Protein AF-A0A526XMN8-F1 (afdb_monomer_lite)

Structure (mmCIF, N/CA/C/O backbone):
data_AF-A0A526XMN8-F1
#
_entry.id   AF-A0A526XMN8-F1
#
loop_
_atom_site.group_PDB
_atom_site.id
_atom_site.type_symbol
_atom_site.label_atom_id
_atom_site.label_alt_id
_atom_site.label_comp_id
_atom_site.label_asym_id
_atom_site.label_entity_id
_atom_site.label_seq_id
_atom_site.pdbx_PDB_ins_code
_atom_site.Cartn_x
_atom_site.Cartn_y
_atom_site.Cartn_z
_atom_site.occupancy
_atom_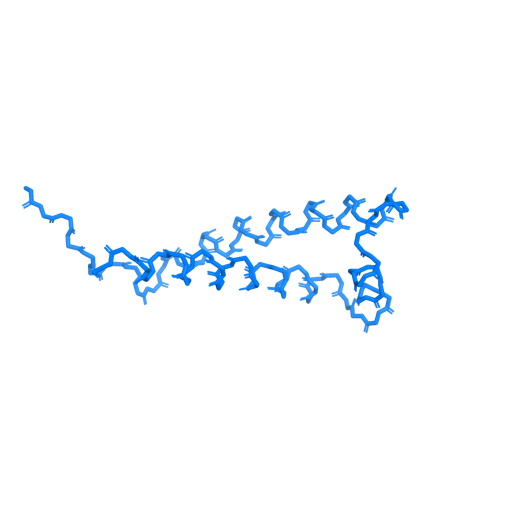site.B_iso_or_equiv
_atom_site.auth_seq_id
_atom_site.auth_comp_id
_atom_site.auth_asym_id
_atom_site.auth_atom_id
_atom_site.pdbx_PDB_model_num
ATOM 1 N N . GLY A 1 1 ? -22.861 22.413 21.030 1.00 54.75 1 GLY A N 1
ATOM 2 C CA . GLY A 1 1 ? -22.423 21.017 21.184 1.00 54.75 1 GLY A CA 1
ATOM 3 C C . GLY A 1 1 ? -23.304 20.123 20.346 1.00 54.75 1 GLY A C 1
ATOM 4 O O . GLY A 1 1 ? -24.502 20.118 20.581 1.00 54.75 1 GLY A O 1
ATOM 5 N N . LYS A 1 2 ? -22.702 19.466 19.352 1.00 40.06 2 LYS A N 1
ATOM 6 C CA . LYS A 1 2 ? -23.137 18.283 18.587 1.00 40.06 2 LYS A CA 1
ATOM 7 C C . LYS A 1 2 ? -22.506 18.425 17.210 1.00 40.06 2 LYS A C 1
ATOM 9 O O . LYS A 1 2 ? -23.088 19.014 16.305 1.00 40.06 2 LYS A O 1
ATOM 14 N N . GLU A 1 3 ? -21.279 17.937 17.094 1.00 45.25 3 GLU A N 1
ATOM 15 C CA . GLU A 1 3 ? -20.662 17.707 15.796 1.00 45.25 3 GLU A CA 1
ATOM 16 C C . GLU A 1 3 ? -21.422 16.539 15.167 1.00 45.25 3 GLU A C 1
ATOM 18 O O . GLU A 1 3 ? -21.226 15.367 15.485 1.00 45.25 3 GLU A O 1
ATOM 23 N N . LEU A 1 4 ? -22.448 16.894 14.400 1.00 47.75 4 LEU A N 1
ATOM 24 C CA . LEU A 1 4 ? -23.246 15.942 13.660 1.00 47.75 4 LEU A CA 1
ATOM 25 C C . LEU A 1 4 ? -22.338 15.359 12.581 1.00 47.75 4 LEU A C 1
ATOM 27 O O . LEU A 1 4 ? -21.901 16.068 11.675 1.00 47.75 4 LEU A O 1
ATOM 31 N N . LEU A 1 5 ? -22.097 14.054 12.693 1.00 54.59 5 LEU A N 1
ATOM 32 C CA . LEU A 1 5 ? -21.491 13.141 11.721 1.00 54.59 5 LEU A CA 1
ATOM 33 C C . LEU A 1 5 ? -22.304 13.077 10.404 1.00 54.59 5 LEU A C 1
ATOM 35 O O . LEU A 1 5 ? -22.593 12.006 9.887 1.00 54.59 5 LEU A O 1
ATOM 39 N N . GLY A 1 6 ? -22.721 14.221 9.859 1.00 39.19 6 GLY A N 1
ATOM 40 C CA . GLY A 1 6 ? -23.455 14.341 8.598 1.00 39.19 6 GLY A CA 1
ATOM 41 C C . GLY A 1 6 ? -22.551 14.525 7.375 1.00 39.19 6 GLY A C 1
ATOM 42 O O . GLY A 1 6 ? -23.033 14.476 6.249 1.00 39.19 6 GLY A O 1
ATOM 43 N N . GLY A 1 7 ? -21.241 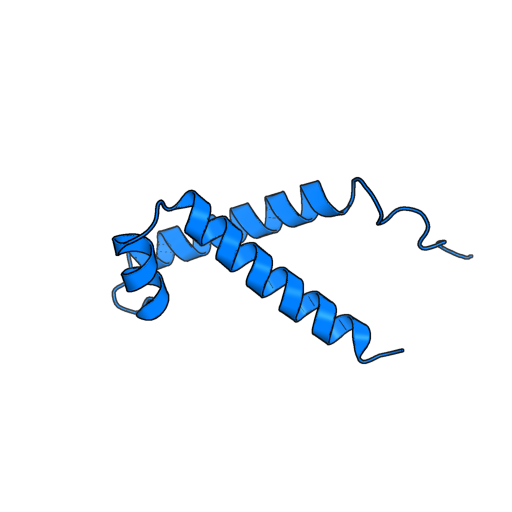14.733 7.567 1.00 39.19 7 GLY A N 1
ATOM 44 C CA . GLY A 1 7 ? -20.331 15.208 6.514 1.00 39.19 7 GLY A CA 1
ATOM 45 C C . GLY A 1 7 ? -19.198 14.269 6.092 1.00 39.19 7 GLY A C 1
ATOM 46 O O . GLY A 1 7 ? -18.401 14.645 5.238 1.00 39.19 7 GLY A O 1
ATOM 47 N N . ILE A 1 8 ? -19.091 13.050 6.631 1.00 50.59 8 ILE A N 1
ATOM 48 C CA . ILE A 1 8 ? -18.029 12.103 6.213 1.00 50.59 8 ILE A CA 1
ATOM 49 C C . ILE A 1 8 ? -18.309 11.541 4.797 1.00 50.59 8 ILE A C 1
ATOM 51 O O . ILE A 1 8 ? -17.420 11.031 4.118 1.00 50.59 8 ILE A O 1
ATOM 55 N N . SER A 1 9 ? -19.533 11.708 4.288 1.00 54.19 9 SER A N 1
ATOM 56 C CA . SER A 1 9 ? -20.094 10.878 3.215 1.00 54.19 9 SER A CA 1
ATOM 57 C C . SER A 1 9 ? -19.756 11.269 1.762 1.00 54.19 9 SER A C 1
ATOM 59 O O . SER A 1 9 ? -20.321 10.692 0.836 1.00 54.19 9 SER A O 1
ATOM 61 N N . LYS A 1 10 ? -18.840 12.216 1.485 1.00 45.72 10 LYS A N 1
ATOM 62 C CA . LYS A 1 10 ? -18.440 12.466 0.073 1.00 45.72 10 LYS A CA 1
ATOM 63 C C . LYS A 1 10 ? -17.073 13.111 -0.177 1.00 45.72 10 LYS A C 1
ATOM 65 O O . LYS A 1 10 ? -16.515 12.891 -1.247 1.00 45.72 10 LYS A O 1
ATOM 70 N N . MET A 1 11 ? -16.510 13.856 0.783 1.00 43.97 11 MET A N 1
ATOM 71 C CA . MET A 1 11 ? -15.229 14.576 0.609 1.00 43.97 11 MET A CA 1
ATOM 72 C C . MET A 1 11 ? -14.150 14.254 1.657 1.00 43.97 11 MET A C 1
ATOM 74 O O . MET A 1 11 ? -12.967 14.368 1.348 1.00 43.97 11 MET A O 1
ATOM 78 N N . GLY A 1 12 ? -14.512 13.740 2.840 1.00 48.69 12 GLY A N 1
ATOM 79 C CA . GLY A 1 12 ? -13.538 13.325 3.867 1.00 48.69 12 GLY A CA 1
ATOM 80 C C . GLY A 1 12 ? -12.685 12.111 3.475 1.00 48.69 12 GLY A C 1
ATOM 81 O O . GLY A 1 12 ? -11.631 11.875 4.056 1.00 48.69 12 GLY A O 1
ATOM 82 N N . ASN A 1 13 ? -13.100 11.360 2.452 1.00 59.97 13 ASN A N 1
ATOM 83 C CA . ASN A 1 13 ? -12.376 10.185 1.984 1.00 59.97 13 ASN A CA 1
ATOM 84 C C . ASN A 1 13 ? -11.261 10.521 0.982 1.00 59.97 13 ASN A C 1
ATOM 86 O O . ASN A 1 13 ? -10.311 9.757 0.896 1.00 59.97 13 ASN A O 1
ATOM 90 N N . THR A 1 14 ? -11.338 11.620 0.220 1.00 59.19 14 THR A N 1
ATOM 91 C CA . THR A 1 14 ? -10.315 11.932 -0.800 1.00 59.19 14 THR A CA 1
ATOM 92 C C . THR A 1 14 ? -9.022 12.399 -0.157 1.00 59.19 14 THR A C 1
ATOM 94 O O . THR A 1 14 ? -7.976 11.859 -0.487 1.00 59.19 14 THR A O 1
ATOM 97 N N . GLU A 1 15 ? -9.087 13.322 0.804 1.00 65.06 15 GLU A N 1
ATOM 98 C CA . GLU A 1 15 ? -7.901 13.782 1.537 1.00 65.06 15 GLU A CA 1
ATOM 99 C C . GLU A 1 15 ? -7.287 12.652 2.361 1.00 65.06 15 GLU A C 1
ATOM 101 O O . GLU A 1 15 ? -6.091 12.384 2.257 1.00 65.06 15 GLU A O 1
ATOM 106 N N . LEU A 1 16 ? -8.110 11.892 3.092 1.00 69.44 16 LEU A N 1
ATOM 107 C CA . LEU A 1 16 ? -7.634 10.736 3.849 1.00 69.44 16 LEU A CA 1
ATOM 108 C C . LEU A 1 16 ? -7.017 9.677 2.923 1.00 69.44 16 LEU A C 1
ATOM 110 O O . LEU A 1 16 ? -5.961 9.128 3.220 1.00 69.44 16 LEU A O 1
ATOM 114 N N . ARG A 1 17 ? -7.627 9.415 1.761 1.00 68.06 17 ARG A N 1
ATOM 115 C CA . ARG A 1 17 ? -7.090 8.496 0.751 1.00 68.06 17 ARG A CA 1
ATOM 116 C C . ARG A 1 17 ? -5.814 9.034 0.122 1.00 68.06 17 ARG A C 1
ATOM 118 O O . ARG A 1 17 ? -4.902 8.246 -0.084 1.00 68.06 17 ARG A O 1
ATOM 125 N N . SER A 1 18 ? -5.714 10.329 -0.153 1.00 71.31 18 SER A N 1
ATOM 126 C CA . SER A 1 18 ? -4.499 10.964 -0.669 1.00 71.31 18 SER A CA 1
ATOM 127 C C . SER A 1 18 ? -3.361 10.861 0.341 1.00 71.31 18 SER A C 1
ATOM 129 O O . SER A 1 18 ? -2.266 10.437 -0.023 1.00 71.31 18 SER A O 1
ATOM 131 N N . LEU A 1 19 ? -3.625 11.129 1.622 1.00 78.75 19 LEU A N 1
ATOM 132 C CA . LEU A 1 19 ? -2.655 10.968 2.708 1.00 78.75 19 LEU A CA 1
ATOM 133 C C . LEU A 1 19 ? -2.236 9.505 2.886 1.00 78.75 19 LEU A C 1
ATOM 135 O O . LEU A 1 19 ? -1.044 9.207 2.966 1.00 78.75 19 LEU A O 1
ATOM 139 N N . LEU A 1 20 ? -3.192 8.574 2.873 1.00 77.25 20 LEU A N 1
ATOM 140 C CA . LEU A 1 20 ? -2.919 7.140 2.964 1.00 77.25 20 LEU A CA 1
ATOM 141 C C . LEU A 1 20 ? -2.148 6.621 1.745 1.00 77.25 20 LEU A C 1
ATOM 143 O O . LEU A 1 20 ? -1.255 5.794 1.900 1.00 77.25 20 LEU A O 1
ATOM 147 N N . VAL A 1 21 ? -2.446 7.108 0.539 1.00 78.81 21 VAL A N 1
ATOM 148 C CA . VAL A 1 21 ? -1.724 6.751 -0.691 1.00 78.81 21 VAL A CA 1
ATOM 149 C C . VAL A 1 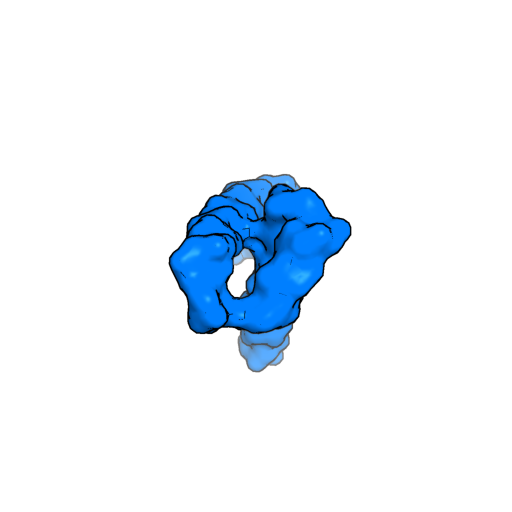21 ? -0.317 7.344 -0.685 1.00 78.81 21 VAL A C 1
ATOM 151 O O . VAL A 1 21 ? 0.619 6.665 -1.107 1.00 78.81 21 VAL A O 1
ATOM 154 N N . ASN A 1 22 ? -0.135 8.562 -0.174 1.00 82.75 22 ASN A N 1
ATOM 155 C CA . ASN A 1 22 ? 1.181 9.175 -0.017 1.00 82.75 22 ASN A CA 1
ATOM 156 C C . ASN A 1 22 ? 2.030 8.414 1.018 1.00 82.75 22 ASN A C 1
ATOM 158 O O . ASN A 1 22 ? 3.172 8.049 0.740 1.00 82.75 22 ASN A O 1
ATOM 162 N N . GLY A 1 23 ? 1.445 8.064 2.168 1.00 79.94 23 GLY A N 1
ATOM 163 C CA . GLY A 1 23 ? 2.087 7.219 3.179 1.00 79.94 23 GLY A CA 1
ATOM 164 C C . GLY A 1 23 ? 2.431 5.827 2.643 1.00 79.94 23 GLY A C 1
ATOM 165 O O . GLY A 1 23 ? 3.562 5.363 2.786 1.00 79.94 23 GLY A O 1
ATOM 166 N N . ALA A 1 24 ? 1.498 5.190 1.932 1.00 80.75 24 ALA A N 1
ATOM 167 C CA . ALA A 1 24 ? 1.729 3.913 1.264 1.00 80.75 24 ALA A CA 1
ATOM 168 C C . ALA A 1 24 ? 2.846 4.011 0.215 1.00 80.75 24 ALA A C 1
ATOM 170 O O . ALA A 1 24 ? 3.689 3.125 0.132 1.00 80.75 24 ALA A O 1
ATOM 171 N N . THR A 1 25 ? 2.901 5.100 -0.550 1.00 80.56 25 THR A N 1
ATOM 172 C CA . THR A 1 25 ? 3.957 5.357 -1.537 1.00 80.56 25 THR A CA 1
ATOM 173 C C . THR A 1 25 ? 5.331 5.452 -0.874 1.00 80.56 25 THR A C 1
ATOM 175 O O . THR A 1 25 ? 6.275 4.820 -1.346 1.00 80.56 25 THR A O 1
ATOM 178 N N . SER A 1 26 ? 5.449 6.152 0.255 1.00 81.75 26 SER A N 1
ATOM 179 C CA . SER A 1 26 ? 6.695 6.210 1.032 1.00 81.75 26 SER A CA 1
ATOM 180 C C . SER A 1 26 ? 7.117 4.834 1.557 1.00 81.75 26 SER A C 1
ATOM 182 O O . SER A 1 26 ? 8.282 4.458 1.421 1.00 81.75 26 SER A O 1
ATOM 184 N N . VAL A 1 27 ? 6.168 4.041 2.070 1.00 79.62 27 VAL A N 1
ATOM 185 C CA . VAL A 1 27 ? 6.418 2.664 2.536 1.00 79.62 27 VAL A CA 1
ATOM 186 C C . VAL A 1 27 ? 6.864 1.762 1.386 1.00 79.62 27 VAL A C 1
ATOM 188 O O . VAL A 1 27 ? 7.854 1.050 1.521 1.00 79.62 27 VAL A O 1
ATOM 191 N N . LEU A 1 28 ? 6.198 1.818 0.230 1.00 78.69 28 LEU A N 1
ATOM 192 C CA . LEU A 1 28 ? 6.591 1.047 -0.951 1.00 78.69 28 LEU A CA 1
ATOM 193 C C . LEU A 1 28 ? 7.961 1.481 -1.491 1.00 78.69 28 LEU A C 1
ATOM 195 O O . LEU A 1 28 ? 8.734 0.643 -1.950 1.00 78.69 28 LEU A O 1
ATOM 199 N N . ARG A 1 29 ? 8.282 2.780 -1.453 1.00 81.50 29 ARG A N 1
ATOM 200 C CA . ARG A 1 29 ? 9.590 3.293 -1.883 1.00 81.50 29 ARG A CA 1
ATOM 201 C C . ARG A 1 29 ? 10.701 2.818 -0.952 1.00 81.50 29 ARG A C 1
ATOM 203 O O . ARG A 1 29 ? 11.771 2.455 -1.433 1.00 81.50 29 ARG A O 1
ATOM 210 N N . HIS A 1 30 ? 10.452 2.795 0.355 1.00 80.12 30 HIS A N 1
ATOM 211 C CA . HIS A 1 30 ? 11.378 2.217 1.324 1.00 80.12 30 HIS A CA 1
ATOM 212 C C . HIS A 1 30 ? 11.526 0.706 1.110 1.00 80.12 30 HIS A C 1
ATOM 214 O O . HIS A 1 30 ? 12.647 0.207 1.065 1.00 80.12 30 HIS A O 1
ATOM 220 N N . ALA A 1 31 ? 10.410 0.010 0.877 1.00 77.06 31 ALA A N 1
ATOM 221 C CA . ALA A 1 31 ? 10.371 -1.427 0.638 1.00 77.06 31 ALA A CA 1
ATOM 222 C C . ALA A 1 31 ? 11.119 -1.855 -0.634 1.00 77.06 31 ALA A C 1
ATOM 224 O O . ALA A 1 31 ? 11.762 -2.893 -0.663 1.00 77.06 31 ALA A O 1
ATOM 225 N N . ARG A 1 32 ? 11.085 -1.037 -1.688 1.00 71.94 32 ARG A N 1
ATOM 226 C CA . ARG A 1 32 ? 11.849 -1.299 -2.914 1.00 71.94 32 ARG A CA 1
ATOM 227 C C . ARG A 1 32 ? 13.367 -1.202 -2.708 1.00 71.94 32 ARG A C 1
ATOM 229 O O . ARG A 1 32 ? 14.104 -1.829 -3.454 1.00 71.94 32 ARG A O 1
ATOM 236 N N . ASN A 1 33 ? 13.820 -0.400 -1.743 1.00 74.25 33 ASN A N 1
ATOM 237 C CA . ASN A 1 33 ? 15.243 -0.140 -1.488 1.00 74.25 33 ASN A CA 1
ATOM 238 C C . ASN A 1 33 ? 15.790 -0.885 -0.258 1.00 74.25 33 ASN A C 1
ATOM 240 O O . ASN A 1 33 ? 16.947 -0.692 0.095 1.00 74.25 33 ASN A O 1
ATOM 244 N N . ASN A 1 34 ? 14.969 -1.688 0.422 1.00 72.25 34 ASN A N 1
ATOM 245 C CA . ASN A 1 34 ? 15.374 -2.457 1.594 1.00 72.25 34 ASN A CA 1
ATOM 246 C C . ASN A 1 34 ? 15.062 -3.935 1.379 1.00 72.25 34 ASN A C 1
ATOM 248 O O . ASN A 1 34 ? 13.898 -4.305 1.280 1.00 72.25 34 ASN A O 1
ATOM 252 N N . ASP A 1 35 ? 16.078 -4.792 1.447 1.00 62.91 35 ASP A N 1
ATOM 253 C CA . ASP A 1 35 ? 15.916 -6.255 1.452 1.00 62.91 35 ASP A CA 1
ATOM 254 C C . ASP A 1 35 ? 15.107 -6.779 2.653 1.00 62.91 35 ASP A C 1
ATOM 256 O O . ASP A 1 35 ? 14.565 -7.879 2.617 1.00 62.91 35 ASP A O 1
ATOM 260 N N . LYS A 1 36 ? 14.962 -5.972 3.715 1.00 64.56 36 LYS A N 1
ATOM 261 C CA . LYS A 1 36 ? 14.097 -6.274 4.872 1.00 64.56 36 LYS A CA 1
ATOM 262 C C . LYS A 1 36 ? 12.624 -5.923 4.653 1.00 64.56 36 LYS A C 1
ATOM 264 O O . LYS A 1 36 ? 11.819 -6.030 5.580 1.00 64.56 36 LYS A O 1
ATOM 269 N N . ALA A 1 37 ? 12.261 -5.453 3.465 1.00 65.94 37 ALA A N 1
ATOM 270 C CA . ALA A 1 37 ? 10.874 -5.213 3.126 1.00 65.94 37 ALA A CA 1
ATOM 271 C C . ALA A 1 37 ? 10.046 -6.490 3.237 1.00 65.94 37 ALA A C 1
ATOM 273 O O . ALA A 1 37 ? 10.526 -7.590 2.975 1.00 65.94 37 ALA A O 1
ATOM 274 N N . LEU A 1 38 ? 8.768 -6.325 3.582 1.00 72.06 38 LEU A N 1
ATOM 275 C CA . LEU A 1 38 ? 7.814 -7.424 3.623 1.00 72.06 38 LEU A CA 1
ATOM 276 C C . LEU A 1 38 ? 7.875 -8.209 2.296 1.00 72.06 38 LEU A C 1
ATOM 278 O O . LEU A 1 38 ? 7.528 -7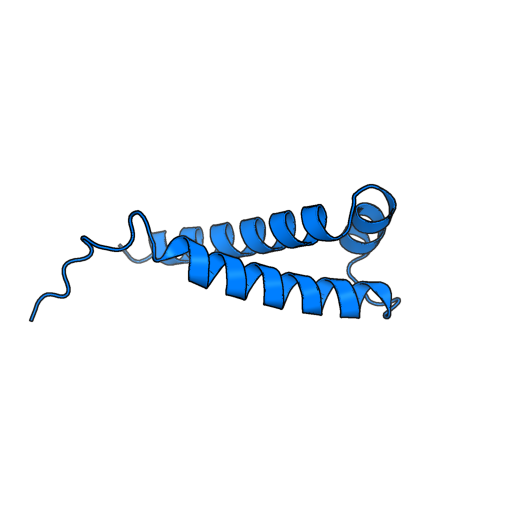.643 1.256 1.00 72.06 38 LEU A O 1
ATOM 282 N N . PRO A 1 39 ? 8.269 -9.495 2.305 1.00 75.62 39 PRO A N 1
ATOM 283 C CA . PRO A 1 39 ? 8.539 -10.246 1.076 1.00 75.62 39 PRO A CA 1
ATOM 284 C C . PRO A 1 39 ? 7.302 -10.353 0.176 1.00 75.62 39 PRO A C 1
ATOM 286 O O . PRO A 1 39 ? 7.410 -10.350 -1.050 1.00 75.62 39 PRO A O 1
ATOM 289 N N . TRP A 1 40 ? 6.102 -10.337 0.768 1.00 79.44 40 TRP A N 1
ATOM 290 C CA . TRP A 1 40 ? 4.842 -10.290 0.024 1.00 79.44 40 TRP A CA 1
ATOM 291 C C . TRP A 1 40 ? 4.647 -8.979 -0.754 1.00 79.44 40 TRP A C 1
ATOM 293 O O . TRP A 1 40 ? 4.025 -8.989 -1.814 1.00 79.44 40 TRP A O 1
ATOM 303 N N . LEU A 1 41 ? 5.179 -7.854 -0.266 1.00 77.19 41 LEU A N 1
ATOM 304 C CA . LEU A 1 41 ? 5.070 -6.550 -0.918 1.00 77.19 41 LEU A CA 1
ATOM 305 C C . LEU A 1 41 ? 6.028 -6.459 -2.108 1.00 77.19 41 LEU A C 1
ATOM 307 O O . LEU A 1 41 ? 5.632 -5.991 -3.173 1.00 77.19 41 LEU A O 1
ATOM 311 N N . THR A 1 42 ? 7.249 -6.975 -1.957 1.00 78.06 42 THR A N 1
ATOM 312 C CA . THR A 1 42 ? 8.230 -7.084 -3.046 1.00 78.06 42 THR A CA 1
ATOM 313 C C . THR A 1 42 ? 7.728 -8.018 -4.149 1.00 78.06 42 THR A C 1
ATOM 315 O O . THR A 1 42 ? 7.743 -7.649 -5.322 1.00 78.06 42 THR A O 1
ATOM 318 N N . ALA A 1 43 ? 7.167 -9.178 -3.786 1.00 83.00 43 ALA A N 1
ATOM 319 C CA . ALA A 1 43 ? 6.532 -10.091 -4.739 1.00 83.00 43 ALA A CA 1
ATOM 320 C C . ALA A 1 43 ? 5.331 -9.453 -5.463 1.00 83.00 43 ALA A C 1
ATOM 322 O O . ALA A 1 43 ? 5.079 -9.730 -6.636 1.00 83.00 43 ALA A O 1
ATOM 323 N N . LEU A 1 44 ? 4.587 -8.575 -4.784 1.00 80.94 44 LEU A N 1
ATOM 324 C CA . LEU A 1 44 ? 3.456 -7.866 -5.376 1.00 80.94 44 LEU A CA 1
ATOM 325 C C . LEU A 1 44 ? 3.911 -6.733 -6.308 1.00 80.94 44 LEU A C 1
ATOM 327 O O . LEU A 1 44 ? 3.340 -6.579 -7.385 1.00 80.94 44 LEU A O 1
ATOM 331 N N . LEU A 1 45 ? 4.967 -6.000 -5.944 1.00 80.50 45 LEU A N 1
ATOM 332 C CA . LEU A 1 45 ? 5.617 -4.993 -6.791 1.00 80.50 45 LEU A CA 1
ATOM 333 C C . LEU A 1 45 ? 6.233 -5.603 -8.058 1.00 80.50 45 LEU A C 1
ATOM 335 O O . LEU A 1 45 ? 6.236 -4.954 -9.099 1.00 80.50 45 LEU A O 1
ATOM 339 N N . ALA A 1 46 ? 6.698 -6.853 -7.996 1.00 83.38 46 ALA A N 1
ATOM 340 C CA . ALA A 1 46 ? 7.185 -7.579 -9.168 1.00 83.38 46 ALA A CA 1
ATOM 341 C C . ALA A 1 46 ? 6.064 -7.943 -10.165 1.00 83.38 46 ALA A C 1
ATOM 343 O O . ALA A 1 46 ? 6.326 -8.136 -11.348 1.00 83.38 46 ALA A O 1
ATOM 344 N N . ARG A 1 47 ? 4.806 -8.038 -9.704 1.00 87.06 47 ARG A N 1
ATOM 345 C CA . ARG A 1 47 ? 3.654 -8.510 -10.505 1.00 87.06 47 ARG A CA 1
ATOM 346 C C . ARG A 1 47 ? 2.647 -7.417 -10.860 1.00 87.06 47 ARG A C 1
ATOM 348 O O . ARG A 1 47 ? 1.752 -7.652 -11.676 1.00 87.06 47 ARG A O 1
ATOM 355 N N . ARG A 1 48 ? 2.704 -6.263 -10.193 1.00 84.50 48 ARG A N 1
ATOM 356 C CA . ARG A 1 48 ? 1.718 -5.180 -10.304 1.00 84.50 48 ARG A CA 1
ATOM 357 C C . ARG A 1 48 ? 2.402 -3.813 -10.319 1.00 84.50 48 ARG A C 1
ATOM 359 O O . ARG A 1 48 ? 3.393 -3.613 -9.623 1.00 84.50 48 ARG A O 1
ATOM 366 N N . PRO A 1 49 ? 1.840 -2.835 -11.050 1.00 86.25 49 PRO A N 1
ATOM 367 C CA . PRO A 1 49 ? 2.377 -1.483 -11.070 1.00 86.25 49 PRO A CA 1
ATOM 368 C C . PRO A 1 49 ? 2.296 -0.836 -9.683 1.00 86.25 49 PRO A C 1
ATOM 370 O O . PRO A 1 49 ? 1.308 -0.983 -8.960 1.00 86.25 49 PRO A O 1
ATOM 373 N N . PHE A 1 50 ? 3.320 -0.052 -9.347 1.00 81.88 50 PHE A N 1
ATOM 374 C CA . PHE A 1 50 ? 3.519 0.581 -8.039 1.00 81.88 50 PHE A CA 1
ATOM 375 C C 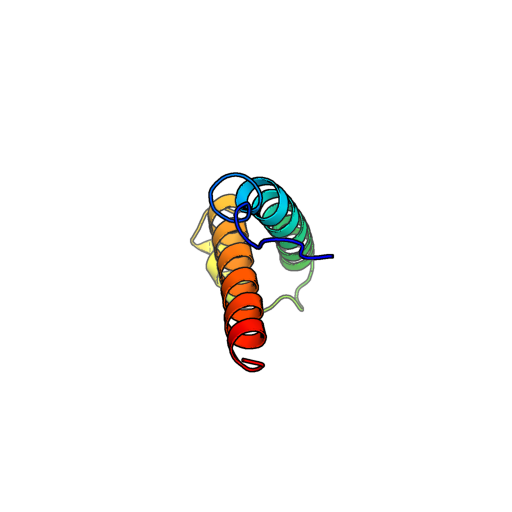. PHE A 1 50 ? 2.266 1.285 -7.490 1.00 81.88 50 PHE A C 1
ATOM 377 O O . PHE A 1 50 ? 1.893 1.094 -6.334 1.00 81.88 50 PHE A O 1
ATOM 384 N N . LYS A 1 51 ? 1.568 2.059 -8.332 1.00 81.00 51 LYS A N 1
ATOM 385 C CA . LYS A 1 51 ? 0.357 2.799 -7.938 1.00 81.00 51 LYS A CA 1
ATOM 386 C C . LYS A 1 51 ? -0.771 1.875 -7.465 1.00 81.00 51 LYS A C 1
ATOM 388 O O . LYS A 1 51 ? -1.459 2.198 -6.504 1.00 81.00 51 LYS A O 1
ATOM 393 N N . VAL A 1 52 ? -0.938 0.711 -8.097 1.00 84.56 52 VAL A N 1
ATOM 394 C CA . VAL A 1 52 ? -1.961 -0.276 -7.706 1.00 84.56 52 VAL A CA 1
ATOM 395 C C . VAL A 1 52 ? -1.627 -0.878 -6.345 1.00 84.56 52 VAL A C 1
ATOM 397 O O . VAL A 1 52 ? -2.511 -1.034 -5.505 1.00 84.56 52 VAL A O 1
ATOM 400 N N . VAL A 1 53 ? -0.347 -1.152 -6.095 1.00 85.56 53 VAL A N 1
ATOM 401 C CA . VAL A 1 53 ? 0.119 -1.669 -4.805 1.00 85.56 53 VAL A CA 1
ATOM 402 C C . VAL A 1 53 ? -0.053 -0.623 -3.695 1.00 85.56 53 VAL A C 1
ATOM 404 O O . VAL A 1 53 ? -0.521 -0.964 -2.610 1.00 85.56 53 VAL A O 1
ATOM 407 N N . ALA A 1 54 ? 0.225 0.656 -3.973 1.00 83.31 54 ALA A N 1
ATOM 408 C CA . ALA A 1 54 ? 0.018 1.749 -3.020 1.00 83.31 54 ALA A CA 1
ATOM 409 C C . ALA A 1 54 ? -1.465 1.907 -2.644 1.00 83.31 54 ALA A C 1
ATOM 411 O O . ALA A 1 54 ? -1.800 2.019 -1.466 1.00 83.31 54 ALA A O 1
ATOM 412 N N . ILE A 1 55 ? -2.365 1.844 -3.631 1.00 82.38 55 ILE A N 1
ATOM 413 C CA . ILE A 1 55 ? -3.816 1.904 -3.403 1.00 82.38 55 ILE A CA 1
ATOM 414 C C . ILE A 1 55 ? -4.299 0.687 -2.601 1.00 82.38 55 ILE A C 1
ATOM 416 O O . ILE A 1 55 ? -5.119 0.833 -1.697 1.00 82.38 55 ILE A O 1
ATOM 420 N N . ALA A 1 56 ? -3.792 -0.513 -2.893 1.00 85.69 56 ALA A N 1
ATOM 421 C CA . ALA A 1 56 ? -4.136 -1.717 -2.141 1.00 85.69 56 ALA A CA 1
ATOM 422 C C . ALA A 1 56 ? -3.680 -1.630 -0.674 1.00 85.69 56 ALA A C 1
ATOM 424 O O . ALA A 1 56 ? -4.442 -1.980 0.229 1.00 85.69 56 ALA A O 1
ATOM 425 N N . LEU A 1 57 ? -2.470 -1.115 -0.430 1.00 81.81 57 LEU A N 1
ATOM 426 C CA . LEU A 1 57 ? -1.946 -0.896 0.918 1.00 81.81 57 LEU A CA 1
ATOM 427 C C . LEU A 1 57 ? -2.773 0.150 1.679 1.00 81.81 57 LEU A C 1
ATOM 429 O O . LEU A 1 57 ? -3.175 -0.104 2.813 1.00 81.81 57 LEU A O 1
ATOM 433 N N . ALA A 1 58 ? -3.096 1.275 1.038 1.00 82.88 58 ALA A N 1
ATOM 434 C CA . ALA A 1 58 ? -3.964 2.303 1.606 1.00 82.88 58 ALA A CA 1
ATOM 435 C C . ALA A 1 58 ? -5.348 1.740 1.973 1.00 82.88 58 ALA A C 1
ATOM 437 O O . ALA A 1 58 ? -5.817 1.946 3.090 1.00 82.88 58 ALA A O 1
ATOM 438 N N . ASN A 1 59 ? -5.967 0.951 1.086 1.00 84.44 59 ASN A N 1
ATOM 439 C CA . ASN A 1 59 ? -7.242 0.283 1.366 1.00 84.44 59 ASN A CA 1
ATOM 440 C C . ASN A 1 59 ? -7.139 -0.715 2.529 1.00 84.44 59 ASN A C 1
ATOM 442 O O . ASN A 1 59 ? -8.058 -0.808 3.341 1.00 84.44 59 ASN A O 1
ATOM 446 N N . LYS A 1 60 ? -6.031 -1.458 2.644 1.00 82.44 60 LYS A N 1
ATOM 447 C CA . LYS A 1 60 ? -5.805 -2.372 3.774 1.00 82.44 60 LYS A CA 1
ATOM 448 C C . LYS A 1 60 ? -5.744 -1.611 5.099 1.00 82.44 60 LYS A C 1
ATOM 450 O O . LYS A 1 60 ? -6.376 -2.038 6.059 1.00 82.44 60 LYS A O 1
ATOM 455 N N . ILE A 1 61 ? -5.019 -0.495 5.142 1.00 80.94 61 ILE A N 1
ATOM 456 C CA . ILE A 1 61 ? -4.905 0.357 6.334 1.00 80.94 61 ILE A CA 1
ATOM 457 C C . ILE A 1 61 ? -6.262 0.983 6.675 1.00 80.94 61 ILE A C 1
ATOM 459 O O . ILE A 1 61 ? -6.689 0.909 7.823 1.00 80.94 61 ILE A O 1
ATOM 463 N N . ALA A 1 62 ? -6.982 1.504 5.678 1.00 79.62 62 ALA A N 1
ATOM 464 C CA . ALA A 1 62 ? -8.318 2.067 5.865 1.00 79.62 62 ALA A CA 1
ATOM 465 C C . ALA A 1 62 ? -9.299 1.050 6.475 1.00 79.62 62 ALA A C 1
ATOM 467 O O . ALA A 1 62 ? -10.019 1.382 7.413 1.00 79.62 62 ALA A O 1
ATOM 468 N N . ARG A 1 63 ? -9.284 -0.211 6.010 1.00 79.25 63 ARG A N 1
ATOM 469 C CA . ARG A 1 63 ? -10.123 -1.275 6.589 1.00 79.25 63 ARG A CA 1
ATOM 470 C C . ARG A 1 63 ? -9.751 -1.626 8.029 1.00 79.25 63 ARG A C 1
ATOM 472 O O . ARG A 1 63 ? -10.649 -1.897 8.813 1.00 79.25 63 ARG A O 1
ATOM 479 N N . ILE A 1 64 ? -8.463 -1.621 8.381 1.00 80.19 64 ILE A N 1
ATOM 480 C CA . ILE A 1 64 ? -8.012 -1.867 9.763 1.00 80.19 64 ILE A CA 1
ATOM 481 C C . ILE A 1 64 ? -8.485 -0.739 10.683 1.00 80.19 64 ILE A C 1
ATOM 483 O O . ILE A 1 64 ? -9.018 -1.013 11.754 1.00 80.19 64 ILE A O 1
ATOM 487 N N . ILE A 1 65 ? -8.323 0.515 10.250 1.00 79.56 65 ILE A N 1
ATOM 488 C CA . ILE A 1 65 ? -8.774 1.688 11.007 1.00 79.56 65 ILE A CA 1
ATOM 489 C C . ILE A 1 65 ? -10.286 1.623 11.223 1.00 79.56 65 ILE A C 1
ATOM 491 O O . ILE A 1 65 ? -10.744 1.797 12.347 1.00 79.56 65 ILE A O 1
ATOM 495 N N . TRP A 1 66 ? -11.059 1.326 10.177 1.00 77.81 66 TRP A N 1
ATOM 496 C CA . TRP A 1 66 ? -12.513 1.228 10.284 1.00 77.81 66 TRP A CA 1
ATOM 497 C C . TRP A 1 66 ? -12.954 0.070 11.193 1.00 77.81 66 TRP A C 1
ATOM 499 O O . TRP A 1 66 ? -13.740 0.293 12.106 1.00 77.81 66 TRP A O 1
ATOM 509 N N . ALA A 1 67 ? -12.385 -1.129 11.035 1.00 75.50 67 ALA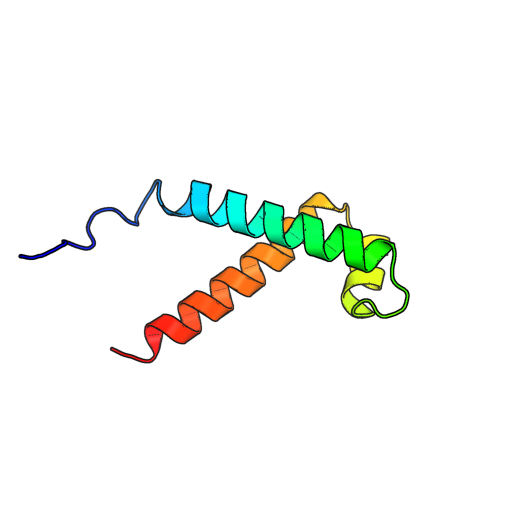 A N 1
ATOM 510 C CA . ALA A 1 67 ? -12.702 -2.265 11.904 1.00 75.50 67 ALA A CA 1
ATOM 511 C C . ALA A 1 67 ? -12.348 -2.005 13.379 1.00 75.50 67 ALA A C 1
ATOM 513 O O . ALA A 1 67 ? -13.034 -2.492 14.272 1.00 75.50 67 ALA A O 1
ATOM 514 N N . HIS A 1 68 ? -11.297 -1.223 13.647 1.00 67.94 68 HIS A N 1
ATOM 515 C CA . HIS A 1 68 ? -10.963 -0.795 15.004 1.00 67.94 68 HIS A CA 1
ATOM 516 C C . HIS A 1 68 ? -11.948 0.249 15.552 1.00 67.94 68 HIS A C 1
ATOM 518 O O . HIS A 1 68 ? -12.241 0.241 16.744 1.00 67.94 68 HIS A O 1
ATOM 524 N N . ASN A 1 69 ? -12.468 1.135 14.696 1.00 66.25 69 ASN A N 1
ATOM 525 C CA . ASN A 1 69 ? -13.399 2.189 15.102 1.00 66.25 69 ASN A CA 1
ATOM 526 C C . ASN A 1 69 ? -14.820 1.660 15.378 1.00 66.25 69 ASN A C 1
ATOM 528 O O . ASN A 1 69 ? -15.523 2.213 16.213 1.00 66.25 69 ASN A O 1
ATOM 532 N N . GLU A 1 70 ? -15.223 0.565 14.729 1.00 61.00 70 GLU A N 1
ATOM 533 C CA . GLU A 1 70 ? -16.525 -0.095 14.942 1.00 61.00 70 GLU A CA 1
ATOM 534 C C . GLU A 1 70 ? -16.602 -0.859 16.289 1.00 61.00 70 GLU A C 1
ATOM 536 O O . GLU A 1 70 ? -17.680 -1.219 16.742 1.00 61.00 70 GLU A O 1
ATOM 541 N N . GLY A 1 71 ? -15.471 -1.104 16.967 1.00 53.06 71 GLY A N 1
ATOM 542 C CA . GLY A 1 71 ? -15.406 -1.880 18.218 1.00 53.06 71 GLY A CA 1
ATOM 543 C C . GLY A 1 71 ? -15.599 -1.089 19.522 1.00 53.06 71 GLY A C 1
ATOM 544 O O . GLY A 1 71 ? -15.316 -1.626 20.593 1.00 53.06 71 GLY A O 1
ATOM 545 N N . ARG A 1 72 ? -16.009 0.186 19.459 1.00 51.72 72 ARG A N 1
ATOM 546 C CA . ARG A 1 72 ? -16.275 1.055 20.630 1.00 51.72 72 ARG A CA 1
ATOM 547 C C . ARG A 1 72 ? -17.659 1.731 20.588 1.00 51.72 72 ARG A C 1
ATOM 549 O O . ARG A 1 72 ? -17.811 2.830 21.120 1.00 51.72 72 ARG A O 1
ATOM 556 N N . GLY A 1 73 ? -18.629 1.098 19.929 1.00 46.38 73 GLY A N 1
ATOM 557 C CA . GLY A 1 73 ? -20.045 1.490 19.941 1.00 46.38 73 GLY A CA 1
ATOM 558 C C . GLY A 1 73 ? -20.849 0.661 20.926 1.00 46.38 73 GLY A C 1
ATOM 559 O O . GLY A 1 73 ? -20.640 -0.572 20.930 1.00 46.38 73 GLY A O 1
#

Foldseek 3Di:
DDPDPPPCPDPVCVVLLVVQLVVLLVLLVVLVVDPPHDVVLVVVVVVDPSSVSSSVRSVVVVVVVVVVVVVPD

Radius of gyration: 15.38 Å; chains: 1; bounding box: 39×31×32 Å

pLDDT: mean 71.09, std 13.7, range [39.19, 87.06]

Sequence (73 aa):
GKELLGGISKMGNTELRSLLVNGATSVLRHARNNDKALPWLTALLARRPFKVVAIALANKIARIIWAHNEGRG

Secondary structure (DSSP, 8-state):
----S-STTTTHHHHHHHHHHHHHHHHHHHHHT-TTS-HHHHHHHHHS-HHHHHHHHHHHHHHHHHHHHGGG-